Protein AF-A0A9W4KRU2-F1 (afdb_monomer_lite)

Secondary structure (DSSP, 8-state):
-HHHHHHHHHHHHHHHHHHHHHHHHHS-TTT--S-HHHHHHHHSGGGGHHHHHHHHHHHHHHHHHHHHHH-

Radius of gyration: 16.57 Å; chains: 1; bounding box: 35×17×50 Å

Structure (mmCIF, N/CA/C/O backbone):
data_AF-A0A9W4KRU2-F1
#
_entry.id   AF-A0A9W4KRU2-F1
#
loop_
_atom_site.group_PDB
_atom_site.id
_atom_site.type_symbol
_atom_site.label_atom_id
_atom_site.label_alt_id
_atom_site.label_comp_id
_atom_site.label_asym_id
_atom_site.label_entity_id
_atom_site.label_seq_id
_atom_site.pdbx_PDB_ins_code
_atom_site.Cartn_x
_atom_site.Cartn_y
_atom_site.Cartn_z
_atom_site.occupancy
_atom_site.B_iso_or_equiv
_atom_site.auth_seq_id
_atom_site.auth_comp_id
_atom_site.auth_asym_id
_atom_site.auth_atom_id
_atom_site.pdbx_PDB_model_num
ATOM 1 N N . MET A 1 1 ? -20.231 3.812 9.120 1.00 73.00 1 MET A N 1
ATOM 2 C CA . MET A 1 1 ? -19.775 4.441 7.859 1.00 73.00 1 MET A CA 1
ATOM 3 C C . MET A 1 1 ? -18.249 4.493 7.748 1.00 73.00 1 MET A C 1
ATOM 5 O O . MET A 1 1 ? -17.725 3.948 6.792 1.00 73.00 1 MET A O 1
ATOM 9 N N . LEU A 1 2 ? -17.529 5.039 8.739 1.00 77.94 2 LEU A N 1
ATOM 10 C CA . LEU A 1 2 ? -16.054 5.157 8.720 1.00 77.94 2 LEU A CA 1
ATOM 11 C C . LEU A 1 2 ? -15.297 3.818 8.619 1.00 77.94 2 LEU A C 1
ATOM 13 O O . LEU A 1 2 ? -14.287 3.748 7.932 1.00 77.94 2 LEU A O 1
ATOM 17 N N . LEU A 1 3 ? -15.816 2.748 9.236 1.00 76.88 3 LEU A N 1
ATOM 18 C CA . LEU A 1 3 ? -15.237 1.403 9.128 1.00 76.88 3 LEU A CA 1
ATOM 19 C C . LEU A 1 3 ? -15.219 0.887 7.680 1.00 76.88 3 LEU A C 1
ATOM 21 O O . LEU A 1 3 ? -14.184 0.435 7.206 1.00 76.88 3 LEU A O 1
ATOM 25 N N . ALA A 1 4 ? -16.346 0.998 6.968 1.00 80.50 4 ALA A N 1
ATOM 26 C CA . ALA A 1 4 ? -16.445 0.562 5.576 1.00 80.50 4 ALA A CA 1
ATOM 27 C C . ALA A 1 4 ? -15.503 1.364 4.664 1.00 80.50 4 ALA A C 1
ATOM 29 O O . ALA A 1 4 ? -14.863 0.786 3.793 1.00 80.50 4 ALA A O 1
ATOM 30 N N . LEU A 1 5 ? -15.361 2.672 4.916 1.00 83.00 5 LEU A N 1
ATOM 31 C CA . LEU A 1 5 ? -14.431 3.536 4.188 1.00 83.00 5 LEU A CA 1
ATOM 32 C C . LEU A 1 5 ? -12.965 3.142 4.437 1.00 83.00 5 LEU A C 1
ATOM 34 O O . LEU A 1 5 ? -12.197 3.014 3.490 1.00 83.00 5 LEU A O 1
ATOM 38 N N . GLY A 1 6 ? -12.587 2.887 5.695 1.00 78.75 6 GLY A N 1
ATOM 39 C CA . GLY A 1 6 ? -11.232 2.458 6.049 1.00 78.75 6 GLY A CA 1
ATOM 40 C C . GLY A 1 6 ? -10.856 1.108 5.431 1.00 78.75 6 GLY A C 1
ATOM 41 O O . GLY A 1 6 ? -9.779 0.973 4.856 1.00 78.75 6 GLY A O 1
ATOM 42 N N . VAL A 1 7 ? -11.771 0.132 5.471 1.00 83.31 7 VAL A N 1
ATOM 43 C CA . VAL A 1 7 ? -11.584 -1.174 4.813 1.00 83.31 7 VAL A CA 1
ATOM 44 C C . VAL A 1 7 ? -11.470 -1.014 3.295 1.00 83.31 7 VAL A C 1
ATOM 46 O O . VAL A 1 7 ? -10.589 -1.613 2.683 1.00 83.31 7 VAL A O 1
ATOM 49 N N . PHE A 1 8 ? -12.306 -0.172 2.684 1.00 87.69 8 PHE A N 1
ATOM 50 C CA . PHE A 1 8 ? -12.264 0.096 1.247 1.00 87.69 8 PHE A CA 1
ATOM 51 C C . PHE A 1 8 ? -10.927 0.710 0.803 1.00 87.69 8 PHE A C 1
ATOM 53 O O . PHE A 1 8 ? -10.341 0.248 -0.174 1.00 87.69 8 PHE A O 1
ATOM 60 N N . CYS A 1 9 ? -10.388 1.677 1.555 1.00 82.19 9 CYS A N 1
ATOM 61 C CA . CYS A 1 9 ? -9.060 2.246 1.300 1.00 82.19 9 CYS A CA 1
ATOM 62 C C . CYS A 1 9 ? -7.950 1.185 1.350 1.00 82.19 9 CYS A C 1
ATOM 64 O O . CYS A 1 9 ? -7.072 1.174 0.489 1.00 82.19 9 CYS A O 1
ATOM 66 N N . ILE A 1 10 ? -8.003 0.266 2.319 1.00 82.94 10 ILE A N 1
ATOM 67 C CA . ILE A 1 10 ? -7.017 -0.818 2.438 1.00 82.94 10 ILE A CA 1
ATOM 68 C C . ILE A 1 10 ? -7.115 -1.779 1.249 1.00 82.94 10 ILE A C 1
ATOM 70 O O . ILE A 1 10 ? -6.091 -2.143 0.678 1.00 82.94 10 ILE A O 1
ATOM 74 N N . ILE A 1 11 ? -8.329 -2.156 0.838 1.00 89.56 11 ILE A N 1
ATOM 75 C CA . ILE A 1 11 ? -8.543 -3.039 -0.318 1.00 89.56 11 ILE A CA 1
ATOM 76 C C . ILE A 1 11 ? -7.999 -2.399 -1.600 1.00 89.56 11 ILE A C 1
ATOM 78 O O . ILE A 1 11 ? -7.289 -3.065 -2.351 1.00 89.56 11 ILE A O 1
ATOM 82 N N . ILE A 1 12 ? -8.276 -1.112 -1.836 1.00 88.19 12 ILE A N 1
ATOM 83 C CA . ILE A 1 12 ? -7.741 -0.384 -2.997 1.00 88.19 12 ILE A CA 1
ATOM 84 C C . ILE A 1 12 ? -6.215 -0.370 -2.975 1.00 88.19 12 ILE A C 1
ATOM 86 O O . ILE A 1 12 ? -5.589 -0.640 -3.997 1.00 88.19 12 ILE A O 1
ATOM 90 N N . ALA A 1 13 ? -5.606 -0.089 -1.825 1.00 85.06 13 ALA A N 1
ATOM 91 C CA . ALA A 1 13 ? -4.156 -0.040 -1.738 1.00 85.06 13 ALA A CA 1
ATOM 92 C C . ALA A 1 13 ? -3.505 -1.408 -1.989 1.00 85.06 13 ALA A C 1
ATOM 94 O O . ALA A 1 13 ? -2.491 -1.494 -2.680 1.00 85.06 13 ALA A O 1
ATOM 95 N N . LEU A 1 14 ? -4.107 -2.486 -1.480 1.00 85.88 14 LEU A N 1
ATOM 96 C CA . LEU A 1 14 ? -3.657 -3.850 -1.759 1.00 85.88 14 LEU A CA 1
ATOM 97 C C . LEU A 1 14 ? -3.808 -4.202 -3.242 1.00 85.88 14 LEU A C 1
ATOM 99 O O . LEU A 1 14 ? -2.907 -4.812 -3.812 1.00 85.88 14 LEU A O 1
ATOM 103 N N . LEU A 1 15 ? -4.902 -3.781 -3.881 1.00 90.38 15 LEU A N 1
ATOM 104 C CA . LEU A 1 15 ? -5.103 -3.953 -5.319 1.00 90.38 15 LEU A CA 1
ATOM 105 C C . LEU A 1 15 ? -4.024 -3.212 -6.123 1.00 90.38 15 LEU A C 1
ATOM 107 O O . LEU A 1 15 ? -3.461 -3.775 -7.056 1.00 90.38 15 LEU A O 1
ATOM 111 N N . MET A 1 16 ? -3.695 -1.977 -5.738 1.00 84.81 16 MET A N 1
ATOM 112 C CA . MET A 1 16 ? -2.623 -1.197 -6.364 1.00 84.81 16 MET A CA 1
ATOM 113 C C . MET A 1 16 ? -1.262 -1.888 -6.222 1.00 84.81 16 MET A C 1
ATOM 115 O O . MET A 1 16 ? -0.547 -2.019 -7.212 1.00 84.81 16 MET A O 1
ATOM 119 N N . LEU A 1 17 ? -0.920 -2.385 -5.029 1.00 85.00 17 LEU A N 1
ATOM 120 C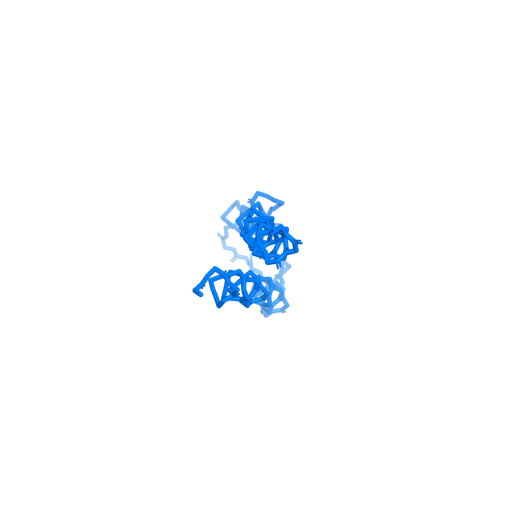 CA . LEU A 1 17 ? 0.324 -3.134 -4.805 1.00 85.00 17 LEU A CA 1
ATOM 121 C C . LEU A 1 17 ? 0.372 -4.427 -5.622 1.00 85.00 17 LEU A C 1
ATOM 123 O O . LEU A 1 17 ? 1.408 -4.750 -6.203 1.00 85.00 17 LEU A O 1
ATOM 127 N N . LEU A 1 18 ? -0.747 -5.150 -5.700 1.00 85.25 18 LEU A N 1
ATOM 128 C CA . LEU A 1 18 ? -0.861 -6.356 -6.512 1.00 85.25 18 LEU A CA 1
ATOM 129 C C . LEU A 1 18 ? -0.636 -6.044 -7.993 1.00 85.25 18 LEU A C 1
ATOM 131 O O . LEU A 1 18 ? 0.117 -6.757 -8.647 1.00 85.25 18 LEU A O 1
ATOM 135 N N . LEU A 1 19 ? -1.250 -4.979 -8.511 1.00 83.38 19 LEU A N 1
ATOM 136 C CA . LEU A 1 19 ? -1.064 -4.550 -9.894 1.00 83.38 19 LEU A CA 1
ATOM 137 C C . LEU A 1 19 ? 0.392 -4.168 -10.157 1.00 83.38 19 LEU A C 1
ATOM 139 O O . LEU A 1 19 ? 0.968 -4.681 -11.108 1.00 83.38 19 LEU A O 1
ATOM 143 N N . ILE A 1 20 ? 1.019 -3.362 -9.296 1.00 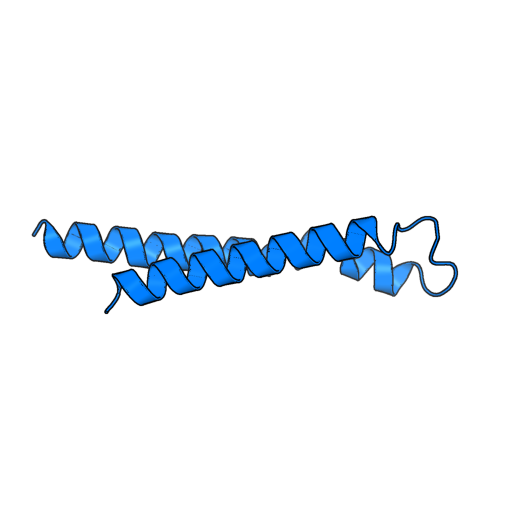80.19 20 ILE A N 1
ATOM 144 C CA . ILE A 1 20 ? 2.444 -3.007 -9.424 1.00 80.19 20 ILE A CA 1
ATOM 145 C C . ILE A 1 20 ? 3.315 -4.271 -9.475 1.00 80.19 20 ILE A C 1
ATOM 147 O O . ILE A 1 20 ? 4.175 -4.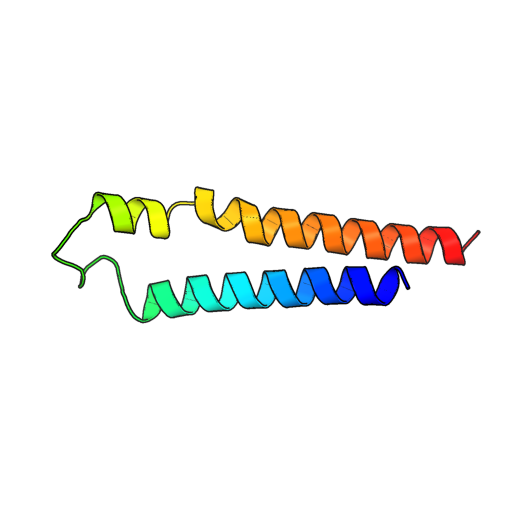392 -10.346 1.00 80.19 20 ILE A O 1
ATOM 151 N N . ASN A 1 21 ? 3.061 -5.242 -8.594 1.00 81.12 21 ASN A N 1
ATOM 152 C CA . ASN A 1 21 ? 3.800 -6.503 -8.564 1.00 81.12 21 ASN A CA 1
ATOM 153 C C . ASN A 1 21 ? 3.559 -7.359 -9.824 1.00 81.12 21 ASN A C 1
ATOM 155 O O . ASN A 1 21 ? 4.507 -7.891 -10.395 1.00 81.12 21 ASN A O 1
ATOM 159 N N . LEU A 1 22 ? 2.313 -7.462 -10.298 1.00 81.38 22 LEU A N 1
ATOM 160 C CA . LEU A 1 22 ? 1.969 -8.191 -11.523 1.00 81.38 22 LEU A CA 1
ATOM 161 C C . LEU A 1 22 ? 2.595 -7.547 -12.762 1.00 81.38 22 LEU A C 1
ATOM 163 O O . LEU A 1 22 ? 3.163 -8.256 -13.586 1.00 81.38 22 LEU A O 1
ATOM 167 N N . PHE A 1 23 ? 2.543 -6.219 -12.881 1.00 74.81 23 PHE A N 1
ATOM 168 C CA . PHE A 1 23 ? 3.193 -5.491 -13.971 1.00 74.81 23 PHE A CA 1
ATOM 169 C C . PHE A 1 23 ? 4.717 -5.636 -13.913 1.00 74.81 23 PHE A C 1
ATOM 171 O O . PHE A 1 23 ? 5.335 -5.818 -14.955 1.00 74.81 23 PHE A O 1
ATOM 178 N N . SER A 1 24 ? 5.318 -5.639 -12.718 1.00 72.00 24 SER A N 1
ATOM 179 C CA . SER A 1 24 ? 6.760 -5.866 -12.543 1.00 72.00 24 SER A CA 1
ATOM 180 C C . SER A 1 24 ? 7.201 -7.256 -12.999 1.00 72.00 24 SER A C 1
ATOM 182 O O . SER A 1 24 ? 8.262 -7.395 -13.604 1.00 72.00 24 SER A O 1
ATOM 184 N N . GLN A 1 25 ? 6.382 -8.279 -12.752 1.00 74.25 25 GLN A N 1
ATOM 185 C CA . GLN A 1 25 ? 6.675 -9.650 -13.172 1.00 74.25 25 GLN A CA 1
ATOM 186 C C . GLN A 1 25 ? 6.357 -9.904 -14.650 1.00 74.25 25 GLN A C 1
ATOM 188 O O . GLN A 1 25 ? 7.093 -10.632 -15.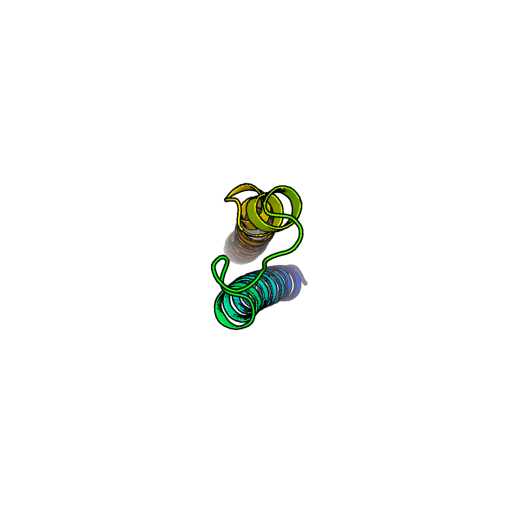312 1.00 74.25 25 GLN A O 1
ATOM 193 N N . ALA A 1 26 ? 5.270 -9.324 -15.169 1.00 76.06 26 ALA A N 1
ATOM 194 C CA . ALA A 1 26 ? 4.848 -9.487 -16.561 1.00 76.06 26 ALA A CA 1
ATOM 195 C C . ALA A 1 26 ? 5.725 -8.693 -17.538 1.00 76.06 26 ALA A C 1
ATOM 197 O O . ALA A 1 26 ? 5.944 -9.130 -18.666 1.00 76.06 26 ALA A O 1
ATOM 198 N N . PHE A 1 27 ? 6.244 -7.548 -17.096 1.00 68.19 27 PHE A N 1
ATOM 199 C CA . PHE A 1 27 ? 7.119 -6.676 -17.869 1.00 68.19 27 PHE A CA 1
ATOM 200 C C . PHE A 1 27 ? 8.399 -6.410 -17.073 1.00 68.19 27 PHE A C 1
ATOM 202 O O . PHE A 1 27 ? 8.598 -5.309 -16.550 1.00 68.19 27 PHE A O 1
ATOM 209 N N . PRO A 1 28 ? 9.268 -7.424 -16.940 1.00 63.47 28 PRO A N 1
ATOM 210 C CA . PRO A 1 28 ? 10.519 -7.249 -16.233 1.00 63.47 28 PRO A CA 1
ATOM 211 C C . PRO A 1 28 ? 11.398 -6.268 -17.019 1.00 63.47 28 PRO A C 1
ATOM 213 O O . PRO A 1 28 ? 11.428 -6.263 -18.253 1.00 63.47 28 PRO A O 1
ATOM 216 N N . SER A 1 29 ? 12.102 -5.403 -16.293 1.00 58.97 29 SER A N 1
ATOM 217 C CA . SER A 1 29 ? 12.875 -4.278 -16.842 1.00 58.97 29 SER A CA 1
ATOM 218 C C . SER A 1 29 ? 13.945 -4.679 -17.866 1.00 58.97 29 SER A C 1
ATOM 220 O O . SER A 1 29 ? 14.409 -3.840 -18.626 1.00 58.97 29 SER A O 1
ATOM 222 N N . ASN A 1 30 ? 14.318 -5.958 -17.911 1.00 57.56 30 ASN A N 1
ATOM 223 C CA . ASN A 1 30 ? 15.273 -6.541 -18.851 1.00 57.56 30 ASN A CA 1
ATOM 224 C C . ASN A 1 30 ? 14.669 -6.948 -20.212 1.00 57.56 30 ASN A C 1
ATOM 226 O O . ASN A 1 30 ? 15.427 -7.234 -21.134 1.00 57.56 30 ASN A O 1
ATOM 230 N N . VAL A 1 31 ? 13.340 -7.011 -20.346 1.00 58.81 31 VAL A N 1
ATOM 231 C CA . VAL A 1 31 ? 12.643 -7.400 -21.591 1.00 58.81 31 VAL A CA 1
ATOM 232 C C 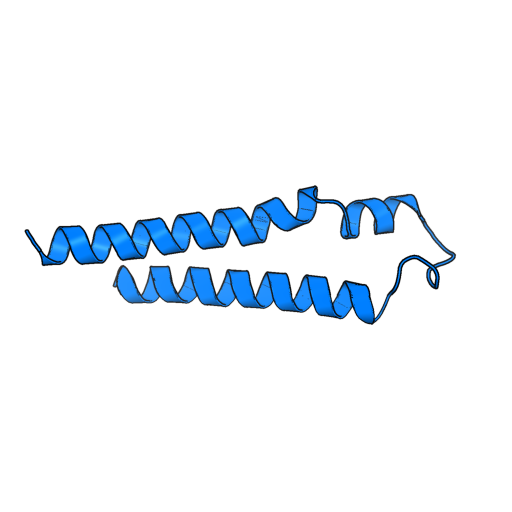. VAL A 1 31 ? 12.155 -6.176 -22.377 1.00 58.81 31 VAL A C 1
ATOM 234 O O . VAL A 1 31 ? 11.894 -6.261 -23.576 1.00 58.81 31 VAL A O 1
ATOM 237 N N . LEU A 1 32 ? 12.067 -5.012 -21.736 1.00 57.66 32 LEU A N 1
ATOM 238 C CA . LEU A 1 32 ? 11.533 -3.795 -22.340 1.00 57.66 32 LEU A CA 1
ATOM 239 C C . LEU A 1 32 ? 12.638 -2.948 -22.977 1.00 57.66 32 LEU A C 1
ATOM 241 O O . LEU A 1 32 ? 13.136 -1.987 -22.398 1.00 57.66 32 LEU A O 1
ATOM 245 N N . VAL A 1 33 ? 12.991 -3.301 -24.208 1.00 55.28 33 VAL A N 1
ATOM 246 C CA . VAL A 1 33 ? 13.844 -2.490 -25.081 1.00 55.28 33 VAL A CA 1
ATOM 247 C C . VAL A 1 33 ? 12.949 -1.454 -25.768 1.00 55.28 33 VAL A C 1
ATOM 249 O O . VAL A 1 33 ? 12.330 -1.754 -26.786 1.00 55.28 33 VAL A O 1
ATOM 252 N N . GLY A 1 34 ? 12.797 -0.261 -25.189 1.00 59.16 34 GLY A N 1
ATOM 253 C CA . GLY A 1 34 ? 11.954 0.776 -25.800 1.00 59.16 34 GLY A CA 1
ATOM 254 C C . GLY A 1 34 ? 12.097 2.165 -25.194 1.00 59.16 34 GLY A C 1
ATOM 255 O O . GLY A 1 34 ? 12.347 3.104 -25.932 1.00 59.16 34 GLY A O 1
ATOM 256 N N . ASP A 1 35 ? 12.008 2.288 -23.869 1.00 64.94 35 ASP A N 1
ATOM 257 C CA . ASP A 1 35 ? 12.186 3.561 -23.158 1.00 64.94 35 ASP A CA 1
ATOM 258 C C . ASP A 1 35 ? 12.518 3.279 -21.687 1.00 64.94 35 ASP A C 1
ATOM 260 O O . ASP A 1 35 ? 11.638 3.154 -20.829 1.00 64.94 35 ASP A O 1
ATOM 264 N N . GLU A 1 36 ? 13.812 3.147 -21.386 1.00 62.12 36 GLU A N 1
ATOM 265 C CA . GLU A 1 36 ? 14.299 2.873 -20.028 1.00 62.12 36 GLU A CA 1
ATOM 266 C C . GLU A 1 36 ? 13.828 3.931 -19.017 1.00 62.12 36 GLU A C 1
ATOM 268 O O . GLU A 1 36 ? 13.632 3.624 -17.846 1.00 62.12 36 GLU A O 1
ATOM 273 N N . GLU A 1 37 ? 13.595 5.170 -19.452 1.00 62.50 37 GLU A N 1
ATOM 274 C CA . GLU A 1 37 ? 13.230 6.286 -18.578 1.00 62.50 37 GLU A CA 1
ATOM 275 C C . GLU A 1 37 ? 11.767 6.229 -18.104 1.00 62.50 37 GLU A C 1
ATOM 277 O O . GLU A 1 37 ? 11.489 6.429 -16.919 1.00 62.50 37 GLU A O 1
ATOM 282 N N . VAL A 1 38 ? 10.832 5.867 -18.990 1.00 61.84 38 VAL A N 1
ATOM 283 C CA . VAL A 1 38 ? 9.402 5.724 -18.656 1.00 61.84 38 VAL A CA 1
ATOM 284 C C . VAL A 1 38 ? 9.186 4.536 -17.720 1.00 61.84 38 VAL A C 1
ATOM 286 O O . VAL A 1 38 ? 8.421 4.624 -16.761 1.00 61.84 38 VAL A O 1
ATOM 289 N N . LEU A 1 39 ? 9.903 3.438 -17.951 1.00 59.75 39 LEU A N 1
ATOM 290 C CA . LEU A 1 39 ? 9.798 2.223 -17.144 1.00 59.75 39 LEU A CA 1
ATOM 291 C C . LEU A 1 39 ? 10.546 2.313 -15.824 1.00 59.75 39 LEU A C 1
ATOM 293 O O . LEU A 1 39 ? 10.033 1.840 -14.809 1.00 59.75 39 LEU A O 1
ATOM 297 N N . ARG A 1 40 ? 11.710 2.972 -15.798 1.00 59.34 40 ARG A N 1
ATOM 298 C CA . ARG A 1 40 ? 12.388 3.284 -14.539 1.00 59.34 40 ARG A CA 1
ATOM 299 C C . ARG A 1 40 ? 11.478 4.133 -13.661 1.00 59.34 40 ARG A C 1
ATOM 301 O O . ARG A 1 40 ? 11.354 3.811 -12.490 1.00 59.34 40 ARG A O 1
ATOM 308 N N . ASN A 1 41 ? 10.771 5.113 -14.226 1.00 61.84 41 ASN A N 1
ATOM 309 C CA . ASN A 1 41 ? 9.778 5.909 -13.497 1.00 61.84 41 ASN A CA 1
ATOM 310 C C . ASN A 1 41 ? 8.498 5.133 -13.137 1.00 61.84 41 ASN A C 1
ATOM 312 O O . ASN A 1 41 ? 7.804 5.500 -12.194 1.00 61.84 41 ASN A O 1
ATOM 316 N N . PHE A 1 42 ? 8.159 4.061 -13.860 1.00 61.38 42 PHE A N 1
ATOM 317 C CA . PHE A 1 42 ? 7.011 3.219 -13.515 1.00 61.38 42 PHE A CA 1
ATOM 318 C C . PHE A 1 42 ? 7.305 2.305 -12.314 1.00 61.38 42 PHE A C 1
ATOM 320 O O . PHE A 1 42 ? 6.429 2.071 -11.480 1.00 61.38 42 PHE A O 1
ATOM 327 N N . PHE A 1 43 ? 8.548 1.828 -12.200 1.00 61.12 43 PHE A N 1
ATOM 328 C CA . PHE A 1 43 ? 9.016 0.955 -11.118 1.00 61.12 43 PHE A CA 1
ATOM 329 C C . PHE A 1 43 ? 9.830 1.680 -10.033 1.00 61.12 43 PHE A C 1
ATOM 331 O O . PHE A 1 43 ? 10.348 1.028 -9.124 1.00 61.12 43 PHE A O 1
ATOM 338 N N . THR A 1 44 ? 9.957 3.009 -10.090 1.00 62.22 44 THR A N 1
ATOM 339 C CA . THR A 1 44 ? 10.590 3.783 -9.018 1.00 62.22 44 THR A CA 1
ATOM 340 C C . THR A 1 44 ? 9.730 3.779 -7.760 1.00 62.22 44 THR A C 1
ATOM 342 O O . THR A 1 44 ? 8.500 3.695 -7.793 1.00 62.22 44 THR A O 1
ATOM 345 N N . MET A 1 45 ? 10.410 3.929 -6.621 1.00 61.78 45 MET A N 1
ATOM 346 C CA . MET A 1 45 ? 9.803 4.063 -5.292 1.00 61.78 45 MET A CA 1
ATOM 347 C C . MET A 1 45 ? 8.738 5.174 -5.217 1.00 61.78 45 MET A C 1
ATOM 349 O O . MET A 1 45 ? 7.872 5.120 -4.346 1.00 61.78 45 MET A O 1
ATOM 353 N N . ASP A 1 46 ? 8.746 6.134 -6.146 1.00 65.50 46 ASP A N 1
ATOM 354 C CA . ASP A 1 46 ? 7.756 7.212 -6.232 1.00 65.50 46 ASP A CA 1
ATOM 355 C C . ASP A 1 46 ? 6.331 6.688 -6.473 1.00 65.50 46 ASP A C 1
ATOM 357 O O . ASP A 1 46 ? 5.375 7.196 -5.888 1.00 65.50 46 ASP A O 1
ATOM 361 N N . ASN A 1 47 ? 6.164 5.600 -7.233 1.00 65.94 47 ASN A N 1
ATOM 362 C CA . ASN A 1 47 ? 4.842 5.005 -7.465 1.00 65.94 47 ASN A CA 1
ATOM 363 C C . ASN A 1 47 ? 4.324 4.179 -6.281 1.00 65.94 47 ASN A C 1
ATOM 365 O O . ASN A 1 47 ? 3.126 3.899 -6.208 1.00 65.94 47 ASN A O 1
ATOM 369 N N . LEU A 1 48 ? 5.185 3.833 -5.316 1.00 73.31 48 LEU A N 1
ATOM 370 C CA . LEU A 1 48 ? 4.765 3.205 -4.060 1.00 73.31 48 LEU A CA 1
ATOM 371 C C . LEU A 1 48 ? 4.164 4.220 -3.078 1.00 73.31 48 LEU A C 1
ATOM 373 O O . LEU A 1 48 ? 3.447 3.823 -2.159 1.00 73.31 48 LEU A O 1
ATOM 377 N N . ILE A 1 49 ? 4.374 5.525 -3.288 1.00 81.31 49 ILE A N 1
ATOM 378 C CA . ILE A 1 49 ? 3.835 6.581 -2.418 1.00 81.31 49 ILE A CA 1
ATOM 379 C C . ILE A 1 49 ? 2.305 6.532 -2.386 1.00 81.31 49 ILE A C 1
ATOM 381 O O . ILE A 1 49 ? 1.713 6.618 -1.311 1.00 81.31 49 ILE A O 1
ATOM 385 N N . TYR A 1 50 ? 1.655 6.335 -3.535 1.00 80.38 50 TYR A N 1
ATOM 386 C CA . TYR A 1 50 ? 0.194 6.290 -3.635 1.00 80.38 50 TYR A CA 1
ATOM 387 C C . TYR A 1 50 ? -0.452 5.132 -2.850 1.00 80.38 50 TYR A C 1
ATOM 389 O O . TYR A 1 50 ? -1.322 5.409 -2.014 1.00 80.38 50 TYR A O 1
ATOM 397 N N . PRO A 1 51 ? -0.057 3.853 -3.034 1.00 82.31 51 PRO A N 1
ATOM 398 C CA . PRO A 1 51 ? -0.606 2.764 -2.232 1.00 82.31 51 PRO A CA 1
ATOM 399 C C . PRO A 1 51 ? -0.263 2.916 -0.746 1.00 82.31 51 PRO A C 1
ATOM 401 O O . PRO A 1 51 ? -1.137 2.708 0.094 1.00 82.31 51 PRO A O 1
ATOM 404 N N . ILE A 1 52 ? 0.954 3.351 -0.396 1.00 83.88 52 ILE A N 1
ATOM 405 C CA . ILE A 1 52 ? 1.358 3.554 1.006 1.00 83.88 52 ILE A CA 1
ATOM 406 C C . ILE A 1 52 ? 0.508 4.643 1.675 1.00 83.88 52 ILE A C 1
ATOM 408 O O . ILE A 1 52 ? -0.053 4.414 2.749 1.00 83.88 52 ILE A O 1
ATOM 412 N N . ALA A 1 53 ? 0.346 5.805 1.037 1.00 86.50 53 ALA A N 1
ATOM 413 C CA . ALA A 1 53 ? -0.495 6.887 1.548 1.00 86.50 53 ALA A CA 1
ATOM 414 C C . ALA A 1 53 ? -1.953 6.434 1.725 1.00 86.50 53 ALA A C 1
ATOM 416 O O . ALA A 1 53 ? -2.589 6.746 2.732 1.00 86.50 53 ALA A O 1
ATOM 417 N N . THR A 1 54 ? -2.464 5.631 0.789 1.00 85.75 54 THR A N 1
ATOM 418 C CA . THR A 1 54 ? -3.828 5.088 0.846 1.00 85.75 54 THR A CA 1
ATOM 419 C C . THR A 1 54 ? -4.003 4.103 2.015 1.00 85.75 54 THR A C 1
ATOM 421 O O . THR A 1 54 ? -5.023 4.164 2.708 1.00 85.75 54 THR A O 1
ATOM 424 N N . ILE A 1 55 ? -3.001 3.262 2.320 1.00 86.56 55 ILE A N 1
ATOM 425 C CA . ILE A 1 55 ? -2.995 2.404 3.526 1.00 86.56 55 ILE A CA 1
ATOM 426 C C . ILE A 1 55 ? -3.041 3.259 4.792 1.00 86.56 55 ILE A C 1
ATOM 428 O O . ILE A 1 55 ? -3.849 2.990 5.681 1.00 86.56 55 ILE A O 1
ATOM 432 N N . ILE A 1 56 ? -2.202 4.296 4.875 1.00 90.06 56 ILE A N 1
ATOM 433 C CA . ILE A 1 56 ? -2.127 5.181 6.046 1.00 90.06 56 ILE A CA 1
ATOM 434 C C . ILE A 1 56 ? -3.485 5.847 6.298 1.00 90.06 56 ILE A C 1
ATOM 436 O O . ILE A 1 56 ? -3.986 5.817 7.423 1.00 90.06 56 ILE A O 1
ATOM 440 N N . ILE A 1 57 ? -4.127 6.383 5.257 1.00 90.06 57 ILE A N 1
ATOM 441 C CA . ILE A 1 57 ? -5.459 6.996 5.357 1.00 90.06 57 ILE A CA 1
ATOM 442 C C . ILE A 1 57 ? -6.505 5.969 5.820 1.00 90.06 57 ILE A C 1
ATOM 444 O O . ILE A 1 57 ? -7.301 6.257 6.718 1.00 90.06 57 ILE A O 1
ATOM 448 N N . GLY A 1 58 ? -6.486 4.756 5.260 1.00 85.88 58 GLY A N 1
ATOM 449 C CA . GLY A 1 58 ? -7.384 3.672 5.670 1.00 85.88 58 GLY A CA 1
ATOM 450 C C . GLY A 1 58 ? -7.224 3.292 7.146 1.00 85.88 58 GLY A C 1
ATOM 451 O O . GLY A 1 58 ? -8.219 3.151 7.864 1.00 85.88 58 GLY A O 1
ATOM 452 N N . LEU A 1 59 ? -5.981 3.203 7.627 1.00 88.25 59 LEU A N 1
ATOM 453 C CA . LEU A 1 59 ? -5.668 2.943 9.034 1.00 88.25 59 LEU A CA 1
ATOM 454 C C . LEU A 1 59 ? -6.155 4.071 9.945 1.00 88.25 59 LEU A C 1
ATOM 456 O O . LEU A 1 59 ? -6.761 3.785 10.976 1.00 88.25 59 LEU A O 1
ATOM 460 N N . ILE A 1 60 ? -5.969 5.337 9.563 1.00 90.81 60 ILE A N 1
ATOM 461 C CA . ILE A 1 60 ? -6.477 6.486 1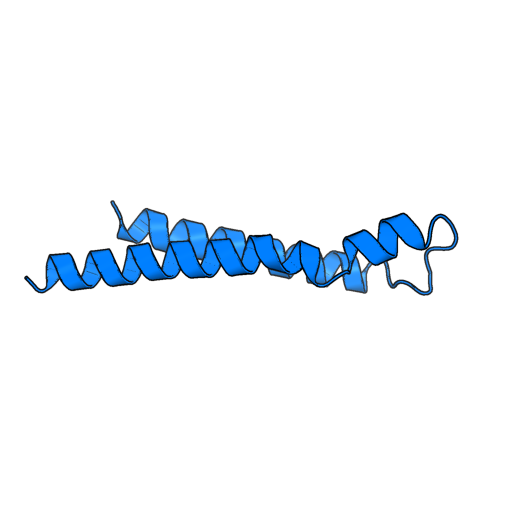0.331 1.00 90.81 60 ILE A CA 1
ATOM 462 C C . ILE A 1 60 ? -7.998 6.391 10.494 1.00 90.81 60 ILE A C 1
ATOM 464 O O . ILE A 1 60 ? -8.506 6.556 11.606 1.00 90.81 60 ILE A O 1
ATOM 468 N N . PHE A 1 61 ? -8.733 6.069 9.426 1.00 85.50 61 PHE A N 1
ATOM 469 C CA . PHE A 1 61 ? -10.187 5.906 9.502 1.00 85.50 61 PHE A CA 1
ATOM 470 C C . PHE A 1 61 ? -10.614 4.752 10.412 1.00 85.50 61 PHE A C 1
ATOM 472 O O . PHE A 1 61 ? -11.587 4.897 11.159 1.00 85.50 61 PHE A O 1
ATOM 479 N N . LEU A 1 62 ? -9.888 3.632 10.390 1.00 84.62 62 LEU A N 1
ATOM 480 C CA . LEU A 1 62 ? -10.140 2.509 11.293 1.00 84.62 62 LEU A CA 1
ATOM 481 C C . LEU A 1 62 ? -9.871 2.885 12.751 1.00 84.62 62 LEU A C 1
ATOM 483 O O . LEU A 1 62 ? -10.744 2.687 13.596 1.00 84.62 62 LEU A O 1
ATOM 487 N N . ILE A 1 63 ? -8.707 3.469 13.045 1.00 87.88 63 ILE A N 1
ATOM 488 C CA . ILE A 1 63 ? -8.333 3.904 14.398 1.00 87.88 63 ILE A CA 1
ATOM 489 C C . ILE A 1 63 ? -9.369 4.896 14.926 1.00 87.88 63 ILE A C 1
ATOM 491 O O . ILE A 1 63 ? -9.900 4.711 16.020 1.00 87.88 63 ILE A O 1
ATOM 495 N N . TYR A 1 64 ? -9.731 5.903 14.130 1.00 86.31 64 TYR A N 1
ATOM 496 C CA . TYR A 1 64 ? -10.741 6.886 14.510 1.00 86.31 64 TYR A CA 1
ATOM 497 C C . TYR A 1 64 ? -12.107 6.240 14.776 1.00 86.31 64 TYR A C 1
ATOM 499 O O . TYR A 1 64 ? -12.769 6.584 15.755 1.00 86.31 64 TYR A O 1
ATOM 507 N N . HIS A 1 65 ? -12.525 5.269 13.957 1.00 84.25 65 HIS A N 1
ATOM 508 C CA . HIS A 1 65 ? -13.773 4.542 14.180 1.00 84.25 65 HIS A CA 1
ATOM 509 C C . HIS A 1 65 ? -13.788 3.809 15.528 1.00 84.25 65 HIS A C 1
ATOM 511 O O . HIS A 1 65 ? -14.774 3.909 16.259 1.00 84.25 65 HIS A O 1
ATOM 517 N N . PHE A 1 66 ? -12.711 3.100 15.876 1.00 82.06 66 PHE A N 1
ATOM 518 C CA . PHE A 1 66 ? -12.634 2.361 17.137 1.00 82.06 66 PHE A CA 1
ATOM 519 C C . PHE A 1 66 ? -12.494 3.278 18.354 1.00 82.06 66 PHE A C 1
ATOM 521 O O . PHE A 1 66 ? -13.161 3.041 19.359 1.00 82.06 66 PHE A O 1
ATOM 528 N N . THR A 1 67 ? -11.718 4.360 18.261 1.00 83.94 67 THR A N 1
ATOM 529 C CA . THR A 1 67 ? -11.607 5.361 19.334 1.00 83.94 67 THR A CA 1
ATOM 530 C C . THR A 1 67 ? -12.952 6.029 19.608 1.00 83.94 67 THR A C 1
ATOM 532 O O . THR A 1 67 ? -13.354 6.151 20.761 1.00 83.94 67 THR A O 1
ATOM 535 N N . ARG A 1 68 ? -13.701 6.388 18.558 1.00 76.19 68 ARG A N 1
ATOM 536 C CA . ARG A 1 68 ? -15.024 7.015 18.689 1.00 76.19 68 ARG A CA 1
ATOM 537 C C . ARG A 1 68 ? -16.130 6.047 19.125 1.00 76.19 68 ARG A C 1
ATOM 539 O O . ARG A 1 68 ? -17.187 6.499 19.528 1.00 76.19 68 ARG A O 1
ATOM 546 N N . ARG A 1 69 ? -15.918 4.733 19.002 1.00 68.56 69 ARG A N 1
ATOM 547 C CA . ARG A 1 69 ? -16.830 3.700 19.525 1.00 68.56 69 ARG A CA 1
ATOM 548 C C . ARG A 1 69 ? -16.541 3.358 20.993 1.00 68.56 69 ARG A C 1
ATOM 550 O O . ARG A 1 69 ? -17.406 2.802 21.660 1.00 68.56 69 ARG A O 1
ATOM 557 N N . LYS A 1 70 ? -15.310 3.603 21.453 1.00 60.91 70 LYS A N 1
ATOM 558 C CA . LYS A 1 70 ? -14.853 3.310 22.819 1.00 60.91 70 LYS A CA 1
ATOM 559 C C . LYS A 1 70 ? -15.170 4.444 23.807 1.00 60.91 70 LYS A C 1
ATOM 561 O O . LYS A 1 70 ? -15.308 4.158 24.992 1.00 60.91 70 LYS A O 1
ATOM 566 N N . ASN A 1 71 ? -15.261 5.682 23.317 1.00 53.47 71 ASN A N 1
ATOM 567 C CA . ASN A 1 71 ? -15.817 6.839 24.033 1.00 53.47 71 ASN A CA 1
ATOM 568 C C . ASN A 1 71 ? -17.332 6.926 23.843 1.00 53.47 71 ASN A C 1
ATOM 570 O O . ASN A 1 71 ? -17.987 7.463 24.758 1.00 53.47 71 ASN A O 1
#

Sequence (71 aa):
MLLALGVFCIIIALLMLLLINLFSQAFPSNVLVGDEEVLRNFFTMDNLIYPIATIIIGLIFLIYHFTRRKN

Foldseek 3Di:
DLLVQLVVLLVVLVVLVVVLVVCCVVPPLVNDPDDNPVVCVSNDCVSNCVSVVSNVVSVVSVVVVVVVVVD

pLDDT: mean 75.66, std 11.16, range [53.47, 90.81]

Organism: NCBI:txid1478